Protein AF-A0A7X0GMQ9-F1 (afdb_monomer_lite)

Structure (mmCIF, N/CA/C/O backbone):
data_AF-A0A7X0GMQ9-F1
#
_entry.id   AF-A0A7X0GMQ9-F1
#
loop_
_atom_site.group_PDB
_atom_site.id
_atom_site.type_symbol
_atom_site.label_atom_id
_atom_site.label_alt_id
_atom_site.label_comp_id
_atom_site.label_asym_id
_atom_site.label_entity_id
_atom_site.label_seq_id
_atom_site.pdbx_PDB_ins_code
_atom_site.Cartn_x
_atom_site.Cartn_y
_atom_site.Cartn_z
_atom_site.occupancy
_atom_site.B_iso_or_equiv
_atom_site.auth_seq_id
_atom_site.auth_comp_id
_atom_site.auth_asym_id
_atom_site.auth_atom_id
_atom_site.pdbx_PDB_model_num
ATOM 1 N N . MET A 1 1 ? 20.162 -9.806 -3.592 1.00 83.69 1 MET A N 1
ATOM 2 C CA . MET A 1 1 ? 18.847 -9.140 -3.640 1.00 83.69 1 MET A CA 1
ATOM 3 C C . MET A 1 1 ? 18.713 -8.252 -2.416 1.00 83.69 1 MET A C 1
ATOM 5 O O . MET A 1 1 ? 19.259 -8.616 -1.380 1.00 83.69 1 MET A O 1
ATOM 9 N N . HIS A 1 2 ? 18.031 -7.116 -2.534 1.00 92.25 2 HIS A N 1
ATOM 10 C CA . HIS A 1 2 ? 17.774 -6.180 -1.437 1.00 92.25 2 HIS A CA 1
ATOM 11 C C . HIS A 1 2 ? 16.267 -5.978 -1.289 1.00 92.25 2 HIS A C 1
ATOM 13 O O . HIS A 1 2 ? 15.593 -5.689 -2.274 1.00 92.25 2 HIS A O 1
ATOM 19 N N . ALA A 1 3 ? 15.739 -6.146 -0.079 1.00 93.75 3 ALA A N 1
ATOM 20 C CA . ALA A 1 3 ? 14.330 -5.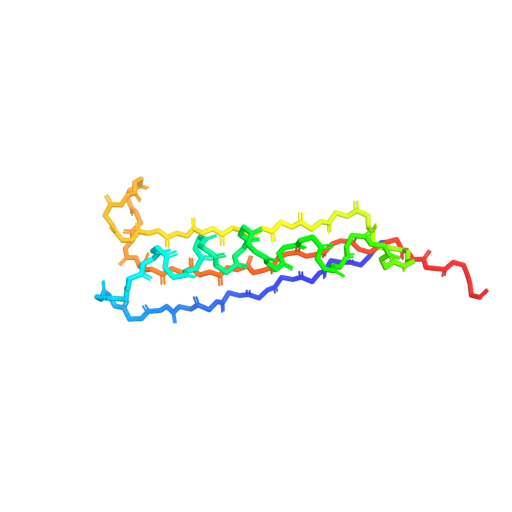911 0.216 1.00 93.75 3 ALA A CA 1
ATOM 21 C C . ALA A 1 3 ? 14.168 -4.599 0.990 1.00 93.75 3 ALA A C 1
ATOM 23 O O . ALA A 1 3 ? 14.944 -4.321 1.905 1.00 93.75 3 ALA A O 1
ATOM 24 N N . LEU A 1 4 ? 13.148 -3.820 0.640 1.00 94.38 4 LEU A N 1
ATOM 25 C CA . LEU A 1 4 ? 12.735 -2.629 1.370 1.00 94.38 4 LEU A CA 1
ATOM 26 C C . LEU A 1 4 ? 11.246 -2.738 1.687 1.00 94.38 4 LEU A C 1
ATOM 28 O O . LEU A 1 4 ? 10.420 -2.833 0.778 1.00 94.38 4 LEU A O 1
ATOM 32 N N . GLN A 1 5 ? 10.925 -2.684 2.977 1.00 95.88 5 GLN A N 1
ATOM 33 C CA . GLN A 1 5 ? 9.567 -2.583 3.489 1.00 95.88 5 GLN A CA 1
ATOM 34 C C . GLN A 1 5 ? 9.526 -1.532 4.587 1.00 95.88 5 GLN A C 1
ATOM 36 O O . GLN A 1 5 ? 10.392 -1.510 5.459 1.00 95.88 5 GLN A O 1
ATOM 41 N N . TYR A 1 6 ? 8.492 -0.703 4.578 1.00 95.56 6 TYR A N 1
ATOM 42 C CA . TYR A 1 6 ? 8.193 0.188 5.690 1.00 95.56 6 TYR A CA 1
ATOM 43 C C . TYR A 1 6 ? 6.684 0.253 5.886 1.00 95.56 6 TYR A C 1
ATOM 45 O O . TYR A 1 6 ? 5.933 0.310 4.916 1.00 95.56 6 TYR A O 1
ATOM 53 N N . GLU A 1 7 ? 6.238 0.208 7.138 1.00 96.81 7 GLU A N 1
ATOM 54 C CA . GLU A 1 7 ? 4.821 0.281 7.483 1.00 96.81 7 GLU A CA 1
ATOM 55 C C . GLU A 1 7 ? 4.439 1.706 7.882 1.00 96.81 7 GLU A C 1
ATOM 57 O O . GLU A 1 7 ? 5.149 2.372 8.633 1.00 96.81 7 GLU A O 1
ATOM 62 N N . ILE A 1 8 ? 3.291 2.156 7.384 1.00 97.50 8 ILE A N 1
ATOM 63 C CA . ILE A 1 8 ? 2.653 3.406 7.774 1.00 97.50 8 ILE A CA 1
ATOM 64 C C . ILE A 1 8 ? 1.345 3.048 8.473 1.00 97.50 8 ILE A C 1
ATOM 66 O O . ILE A 1 8 ? 0.402 2.580 7.829 1.00 97.50 8 ILE A O 1
ATOM 70 N N . THR A 1 9 ? 1.282 3.291 9.780 1.00 98.06 9 THR A N 1
ATOM 71 C CA . THR A 1 9 ? 0.028 3.224 10.536 1.00 98.06 9 THR A CA 1
ATOM 72 C C . THR A 1 9 ? -0.816 4.451 10.219 1.00 98.06 9 THR A C 1
ATOM 74 O O . THR A 1 9 ? -0.337 5.584 10.273 1.00 98.06 9 THR A O 1
ATOM 77 N N . LEU A 1 10 ? -2.080 4.223 9.884 1.00 98.25 10 LEU A N 1
ATOM 78 C CA . LEU A 1 10 ? -3.040 5.254 9.512 1.00 98.25 10 LEU A CA 1
ATOM 79 C C . LEU A 1 10 ? -4.051 5.469 10.650 1.00 98.25 10 LEU A C 1
ATOM 81 O O . LEU A 1 10 ? -4.277 4.559 11.454 1.00 98.25 10 LEU A O 1
ATOM 85 N N . PRO A 1 11 ? -4.694 6.649 10.727 1.00 98.06 11 PRO A N 1
ATOM 86 C CA . PRO A 1 11 ? -5.775 6.886 11.677 1.00 98.06 11 PRO A CA 1
ATOM 87 C C . PRO A 1 11 ? -6.874 5.814 11.602 1.00 98.06 11 PRO A C 1
ATOM 89 O O . PRO A 1 11 ? -7.188 5.289 10.532 1.00 98.06 11 PRO A O 1
ATOM 92 N N . ALA A 1 12 ? -7.512 5.523 12.737 1.00 96.94 12 ALA A N 1
ATOM 93 C CA . ALA A 1 12 ? -8.530 4.472 12.826 1.00 96.94 12 ALA A CA 1
ATOM 94 C C . ALA A 1 12 ? -9.751 4.706 11.913 1.00 96.94 12 ALA A C 1
ATOM 96 O O . ALA A 1 12 ? -10.367 3.739 11.477 1.00 96.94 12 ALA A O 1
ATOM 97 N N . GLY A 1 13 ? -10.082 5.969 11.621 1.00 95.75 13 GLY A N 1
ATOM 98 C CA . GLY A 1 13 ? -11.153 6.366 10.696 1.00 95.75 13 GLY A CA 1
ATOM 99 C C . GLY A 1 13 ? -10.673 6.721 9.285 1.00 95.75 13 GLY A C 1
ATOM 100 O O . GLY A 1 13 ? -11.423 7.336 8.536 1.00 95.75 13 GLY A O 1
ATOM 101 N N . TYR A 1 14 ? -9.420 6.414 8.937 1.00 97.81 14 TYR A N 1
ATOM 102 C CA . TYR A 1 14 ? -8.897 6.674 7.597 1.00 97.81 14 TYR A CA 1
ATOM 103 C C . TYR A 1 14 ? -9.625 5.811 6.561 1.00 97.81 14 TYR A C 1
ATOM 105 O O . TYR A 1 14 ? -9.752 4.600 6.746 1.00 97.81 14 TYR A O 1
ATOM 113 N N . ASP A 1 15 ? -10.064 6.423 5.464 1.00 97.56 15 ASP A N 1
ATOM 114 C CA . ASP A 1 15 ? -10.690 5.705 4.358 1.00 97.56 15 ASP A CA 1
ATOM 115 C C . ASP A 1 15 ? -9.640 4.875 3.601 1.00 97.56 15 ASP A C 1
ATOM 117 O O . ASP A 1 15 ? -8.808 5.392 2.849 1.00 97.56 15 ASP A O 1
ATOM 121 N N . MET A 1 16 ? -9.675 3.558 3.806 1.00 97.94 16 MET A N 1
ATOM 122 C CA . MET A 1 16 ? -8.751 2.622 3.165 1.00 97.94 16 MET A CA 1
ATOM 123 C C . MET A 1 16 ? -9.006 2.455 1.660 1.00 97.94 16 MET A C 1
ATOM 125 O O . MET A 1 16 ? -8.112 1.978 0.954 1.00 97.94 16 MET A O 1
ATOM 129 N N . GLY A 1 17 ? -10.155 2.910 1.144 1.00 97.88 17 GLY A N 1
ATOM 130 C CA . GLY A 1 17 ? -10.413 3.054 -0.289 1.00 97.88 17 GLY A CA 1
ATOM 131 C C . GLY A 1 17 ? -9.378 3.954 -0.963 1.00 97.88 17 GLY A C 1
ATOM 132 O O . GLY A 1 17 ? -8.841 3.594 -2.007 1.00 97.88 17 GLY A O 1
ATOM 133 N N . ILE A 1 18 ? -8.948 5.030 -0.293 1.00 98.00 18 ILE A N 1
ATOM 134 C CA . ILE A 1 18 ? -7.914 5.947 -0.801 1.00 98.00 18 ILE A CA 1
ATOM 135 C C . ILE A 1 18 ? -6.588 5.214 -1.064 1.00 98.00 18 ILE A C 1
ATOM 137 O O . ILE A 1 18 ? -5.920 5.461 -2.075 1.00 98.00 18 ILE A O 1
ATOM 141 N N . ILE A 1 19 ? -6.183 4.301 -0.172 1.00 97.56 19 ILE A N 1
ATOM 142 C CA . ILE A 1 19 ? -4.961 3.503 -0.363 1.00 97.56 19 ILE A CA 1
ATOM 143 C C . ILE A 1 19 ? -5.137 2.526 -1.526 1.00 97.56 19 ILE A C 1
ATOM 145 O O . ILE A 1 19 ? -4.246 2.428 -2.371 1.00 97.56 19 ILE A O 1
ATOM 149 N N . ARG A 1 20 ? -6.279 1.834 -1.596 1.00 97.31 20 ARG A N 1
ATOM 150 C CA . ARG A 1 20 ? -6.584 0.876 -2.670 1.00 97.31 20 ARG A CA 1
ATOM 151 C C . ARG A 1 20 ? -6.580 1.561 -4.038 1.00 97.31 20 ARG A C 1
ATOM 153 O O . ARG A 1 20 ? -5.886 1.098 -4.942 1.00 97.31 20 ARG A O 1
ATOM 160 N N . ASP A 1 21 ? -7.229 2.714 -4.152 1.00 98.12 21 ASP A N 1
ATOM 161 C CA . ASP A 1 21 ? -7.273 3.518 -5.375 1.00 98.12 21 ASP A CA 1
ATOM 162 C C . ASP A 1 21 ? -5.891 4.042 -5.760 1.00 98.12 21 ASP A C 1
ATOM 164 O O . ASP A 1 21 ? -5.503 4.029 -6.931 1.00 98.12 21 ASP A O 1
ATOM 168 N N . ARG A 1 22 ? -5.094 4.486 -4.781 1.00 95.81 22 ARG A N 1
ATOM 169 C CA . ARG A 1 22 ? -3.710 4.901 -5.032 1.00 95.81 22 ARG A CA 1
ATOM 170 C C . ARG A 1 22 ? -2.895 3.754 -5.621 1.00 95.81 22 ARG A C 1
ATOM 172 O O . ARG A 1 22 ? -2.163 3.989 -6.582 1.00 95.81 22 ARG A O 1
ATOM 179 N N . VAL A 1 23 ? -2.997 2.556 -5.049 1.00 96.06 23 VAL A N 1
ATOM 180 C CA . VAL A 1 23 ? -2.281 1.367 -5.526 1.00 96.06 23 VAL A CA 1
ATOM 181 C C . VAL A 1 23 ? -2.750 0.984 -6.928 1.00 96.06 23 VAL A C 1
ATOM 183 O O . VAL A 1 23 ? -1.909 0.793 -7.800 1.00 96.06 23 VAL A O 1
ATOM 186 N N . ALA A 1 24 ? -4.058 0.962 -7.187 1.00 97.00 24 ALA A N 1
ATOM 187 C CA . ALA A 1 24 ? -4.598 0.641 -8.507 1.00 97.00 24 ALA A CA 1
ATOM 188 C C . ALA A 1 24 ? -4.111 1.622 -9.589 1.00 97.00 24 ALA A C 1
ATOM 190 O O . ALA A 1 24 ? -3.675 1.214 -10.664 1.00 97.00 24 ALA A O 1
ATOM 191 N N . ARG A 1 25 ?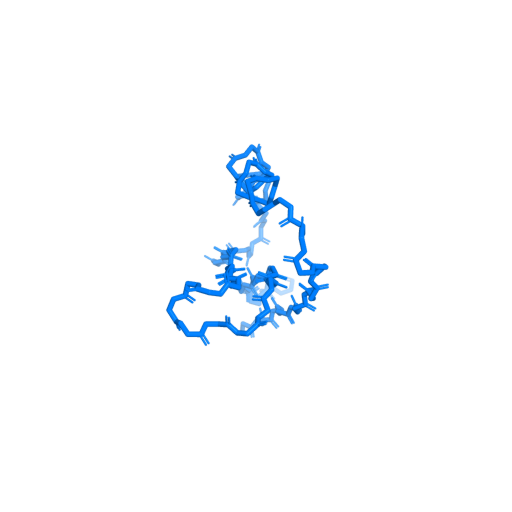 -4.120 2.928 -9.293 1.00 97.00 25 ARG A N 1
ATOM 192 C CA . ARG A 1 25 ? -3.752 3.961 -10.273 1.00 97.00 25 ARG A CA 1
ATOM 193 C C . ARG A 1 25 ? -2.255 4.173 -10.441 1.00 97.00 25 ARG A C 1
ATOM 195 O O . ARG A 1 25 ? -1.837 4.613 -11.502 1.00 97.00 25 ARG A O 1
ATOM 202 N N . ARG A 1 26 ? -1.458 3.994 -9.384 1.00 94.31 26 ARG A N 1
ATOM 203 C CA . ARG A 1 26 ? -0.025 4.351 -9.387 1.00 94.31 26 ARG A CA 1
ATOM 204 C C . ARG A 1 26 ? 0.901 3.161 -9.207 1.00 94.31 26 ARG A C 1
ATOM 206 O O . ARG A 1 26 ? 2.104 3.326 -9.366 1.00 94.31 26 ARG A O 1
ATOM 213 N N . GLY A 1 27 ? 0.366 1.990 -8.873 1.00 91.12 27 GLY A N 1
ATOM 214 C CA . GLY A 1 27 ? 1.156 0.791 -8.628 1.00 91.12 27 GLY A CA 1
ATOM 215 C C . GLY A 1 27 ? 2.067 0.479 -9.803 1.00 91.12 27 GLY A C 1
ATOM 216 O O . GLY A 1 27 ? 3.259 0.294 -9.600 1.00 91.12 27 GLY A O 1
ATOM 217 N N . HIS A 1 28 ? 1.544 0.542 -11.028 1.00 92.75 28 HIS A N 1
ATOM 218 C CA . HIS A 1 28 ? 2.272 0.192 -12.250 1.00 92.75 28 HIS A CA 1
ATOM 219 C C . HIS A 1 28 ? 3.404 1.160 -12.635 1.00 92.75 28 HIS A C 1
ATOM 221 O O . HIS A 1 28 ? 4.300 0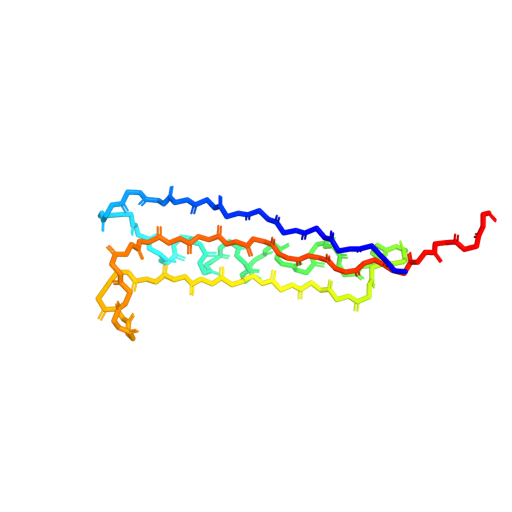.785 -13.375 1.00 92.75 28 HIS A O 1
ATOM 227 N N . VAL A 1 29 ? 3.444 2.380 -12.084 1.00 94.06 29 VAL A N 1
ATOM 228 C CA . VAL A 1 29 ? 4.432 3.418 -12.462 1.00 94.06 29 VAL A CA 1
ATOM 229 C C . VAL A 1 29 ? 5.887 2.958 -12.282 1.00 94.06 29 VAL A C 1
ATOM 231 O O . VAL A 1 29 ? 6.788 3.464 -12.941 1.00 94.06 29 VAL A O 1
ATOM 234 N N . LEU A 1 30 ? 6.121 2.003 -11.381 1.00 88.38 30 LEU A N 1
ATOM 235 C CA . LEU A 1 30 ? 7.449 1.458 -11.091 1.00 88.38 30 LEU A CA 1
ATOM 236 C C . LEU A 1 30 ? 7.752 0.137 -11.822 1.00 88.38 30 LEU A C 1
ATOM 238 O O . LEU A 1 30 ? 8.787 -0.447 -11.539 1.00 88.38 30 LEU A O 1
ATOM 24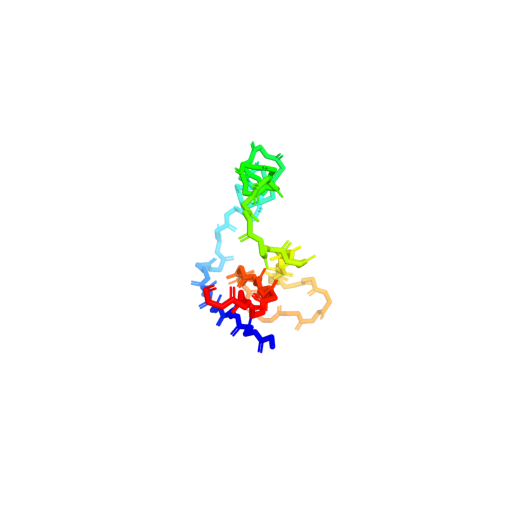2 N N . ASP A 1 31 ? 6.850 -0.394 -12.661 1.00 92.19 31 ASP A N 1
ATOM 243 C CA . ASP A 1 31 ? 7.010 -1.737 -13.267 1.00 92.19 31 ASP A CA 1
ATOM 244 C C . ASP A 1 31 ? 8.287 -1.859 -14.104 1.00 92.19 31 ASP A C 1
ATOM 246 O O . ASP A 1 31 ? 8.967 -2.877 -14.030 1.00 92.19 31 ASP A O 1
ATOM 250 N N . ASP A 1 32 ? 8.660 -0.796 -14.813 1.00 91.62 32 ASP A N 1
ATOM 251 C CA . ASP A 1 32 ? 9.790 -0.819 -15.747 1.00 91.62 32 ASP A CA 1
ATOM 252 C C . ASP A 1 32 ? 11.131 -0.418 -15.107 1.00 91.62 32 ASP A C 1
ATOM 254 O O . ASP A 1 32 ? 12.121 -0.179 -15.801 1.00 91.62 32 ASP A O 1
ATOM 258 N N . TRP A 1 33 ? 11.199 -0.299 -13.776 1.00 92.06 33 TRP A N 1
ATOM 259 C CA . TRP A 1 33 ? 12.451 0.064 -13.112 1.00 92.06 33 TRP A CA 1
ATOM 260 C C . TRP A 1 33 ? 13.450 -1.089 -13.187 1.00 92.06 33 TRP A C 1
ATOM 262 O O . TRP A 1 33 ? 13.218 -2.179 -12.663 1.00 92.06 33 TRP A O 1
ATOM 272 N N . ALA A 1 34 ? 14.604 -0.821 -13.800 1.00 91.00 34 ALA A N 1
ATOM 273 C CA . ALA A 1 34 ? 15.672 -1.799 -13.941 1.00 91.00 34 ALA A CA 1
ATOM 274 C C . ALA A 1 34 ? 16.058 -2.402 -12.579 1.00 91.00 34 ALA A C 1
ATOM 276 O O . ALA A 1 34 ? 16.363 -1.693 -11.619 1.00 91.00 34 ALA A O 1
ATOM 277 N N . GLY A 1 35 ? 16.042 -3.733 -12.502 1.00 90.69 35 GLY A N 1
ATOM 278 C CA . GLY A 1 35 ? 16.389 -4.472 -11.290 1.00 90.69 35 GLY A CA 1
ATOM 279 C C . GLY A 1 35 ? 15.258 -4.624 -10.269 1.00 90.69 35 GLY A C 1
ATOM 280 O O . GLY A 1 35 ? 15.460 -5.344 -9.291 1.00 90.69 35 GLY A O 1
ATOM 281 N N . LEU A 1 36 ? 14.073 -4.037 -10.472 1.00 93.75 36 LEU A N 1
ATOM 282 C CA . LEU A 1 36 ? 12.913 -4.333 -9.631 1.00 93.75 36 LEU A CA 1
ATOM 283 C C . LEU A 1 36 ? 12.402 -5.747 -9.940 1.00 93.75 36 LEU A C 1
ATOM 285 O O . LEU A 1 36 ? 11.950 -6.023 -11.045 1.00 93.75 36 LEU A O 1
ATOM 289 N N . GLY A 1 37 ? 12.490 -6.656 -8.968 1.00 92.88 37 GLY A N 1
ATOM 290 C CA . GLY A 1 37 ? 12.039 -8.041 -9.129 1.00 92.88 37 GLY A CA 1
ATOM 291 C C . GLY A 1 37 ? 10.594 -8.252 -8.681 1.00 92.88 37 GLY A C 1
ATOM 292 O O . GLY A 1 37 ? 9.813 -8.904 -9.366 1.00 92.88 37 GLY A O 1
ATOM 293 N N . LEU A 1 38 ? 10.228 -7.698 -7.524 1.00 94.19 38 LEU A N 1
ATOM 294 C CA . LEU A 1 38 ? 8.872 -7.778 -6.983 1.00 94.19 38 LEU A CA 1
ATOM 295 C C . LEU A 1 38 ? 8.516 -6.461 -6.307 1.00 94.19 38 LEU A C 1
ATOM 297 O O . LEU A 1 38 ? 9.326 -5.887 -5.581 1.00 94.19 38 LEU A O 1
ATOM 301 N N . LYS A 1 39 ? 7.267 -6.033 -6.463 1.00 95.25 39 LYS A N 1
ATOM 302 C CA . LYS A 1 39 ? 6.653 -5.039 -5.586 1.00 95.25 39 LYS A CA 1
ATOM 303 C C . LYS A 1 39 ? 5.317 -5.548 -5.082 1.00 95.25 39 LYS A C 1
ATOM 305 O O . LYS A 1 39 ? 4.589 -6.233 -5.794 1.00 95.25 39 LYS A O 1
ATOM 310 N N . ALA A 1 40 ? 4.999 -5.194 -3.851 1.00 96.81 40 ALA A N 1
ATOM 311 C CA . ALA A 1 40 ? 3.722 -5.496 -3.246 1.00 96.81 40 ALA A CA 1
ATOM 312 C C . ALA A 1 40 ? 3.254 -4.307 -2.412 1.00 96.81 40 ALA A C 1
ATOM 314 O O . ALA A 1 40 ? 4.045 -3.507 -1.910 1.00 96.81 40 ALA A O 1
ATOM 315 N N . TYR A 1 41 ? 1.941 -4.225 -2.244 1.00 97.06 41 TYR A N 1
ATOM 316 C CA . TYR A 1 41 ? 1.285 -3.175 -1.478 1.00 97.06 41 TYR A CA 1
ATOM 317 C C . TYR A 1 41 ? 0.416 -3.771 -0.356 1.00 97.06 41 TYR A C 1
ATOM 319 O O . TYR A 1 41 ? -0.809 -3.663 -0.422 1.00 97.06 41 TYR A O 1
ATOM 327 N N . PRO A 1 42 ? 1.013 -4.453 0.645 1.00 96.88 42 PRO A N 1
ATOM 328 C CA . PRO A 1 42 ? 0.298 -4.943 1.817 1.00 96.88 42 PRO A CA 1
ATOM 329 C C . PRO A 1 42 ? -0.577 -3.876 2.484 1.00 96.88 42 PRO A C 1
ATOM 331 O O . PRO A 1 42 ? -0.147 -2.744 2.724 1.00 96.88 42 PRO A O 1
ATOM 334 N N . ILE A 1 43 ? -1.805 -4.274 2.819 1.00 97.19 43 ILE A N 1
ATOM 335 C CA . ILE A 1 43 ? -2.786 -3.452 3.527 1.00 97.19 43 ILE A CA 1
ATOM 336 C C . ILE A 1 43 ? -3.324 -4.249 4.713 1.00 97.19 43 ILE A C 1
ATOM 338 O O . ILE A 1 43 ? -3.720 -5.408 4.567 1.00 97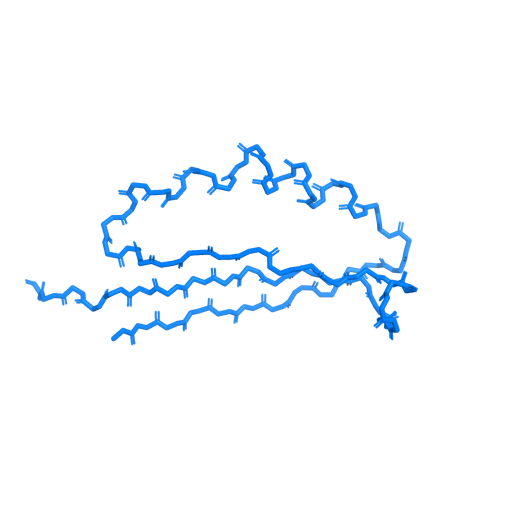.19 43 ILE A O 1
ATOM 342 N N . ARG A 1 44 ? -3.381 -3.598 5.874 1.00 97.44 44 ARG A N 1
ATOM 343 C CA . ARG A 1 44 ? -4.170 -4.033 7.027 1.00 97.44 44 ARG A CA 1
ATOM 344 C C . ARG A 1 44 ? -5.293 -3.035 7.245 1.00 97.44 44 ARG A C 1
ATOM 346 O O . ARG A 1 44 ? -5.082 -1.831 7.132 1.00 97.44 44 ARG A O 1
ATOM 353 N N . GLU A 1 45 ? -6.479 -3.542 7.532 1.00 97.75 45 GLU A N 1
ATOM 354 C CA . GLU A 1 45 ? -7.668 -2.724 7.727 1.00 97.75 45 GLU A CA 1
ATOM 355 C C . GLU A 1 45 ? -8.324 -3.123 9.037 1.00 97.75 45 GLU A C 1
ATOM 357 O O . GLU A 1 45 ? -8.579 -4.305 9.286 1.00 97.75 45 GLU A O 1
ATOM 362 N N . ARG A 1 46 ? -8.555 -2.126 9.886 1.00 97.56 46 ARG A N 1
ATOM 363 C CA . ARG A 1 46 ? -9.063 -2.310 11.235 1.00 97.56 46 ARG A CA 1
ATOM 364 C C . ARG A 1 46 ? -10.402 -3.041 11.186 1.00 97.56 46 ARG A C 1
ATOM 366 O O . ARG A 1 46 ? -11.317 -2.633 10.483 1.00 97.56 46 ARG A O 1
ATOM 373 N N . GLY A 1 47 ? -10.530 -4.101 11.978 1.00 96.69 47 GLY A N 1
ATOM 374 C CA . GLY A 1 47 ? -11.734 -4.934 12.023 1.00 96.69 47 GLY A CA 1
ATOM 375 C C . GLY A 1 47 ? -11.792 -6.019 10.942 1.00 96.69 47 GLY A C 1
ATOM 376 O O . GLY A 1 47 ? -12.572 -6.958 11.085 1.00 96.69 47 GLY A O 1
ATOM 377 N N . LEU A 1 48 ? -10.930 -5.979 9.920 1.00 96.06 48 LEU A N 1
ATOM 378 C CA . LEU A 1 48 ? -10.787 -7.078 8.966 1.00 96.06 48 LEU A CA 1
ATOM 379 C C . LEU A 1 48 ? -9.710 -8.055 9.434 1.00 96.06 48 LEU A C 1
ATOM 381 O O . LEU A 1 48 ? -8.606 -7.660 9.810 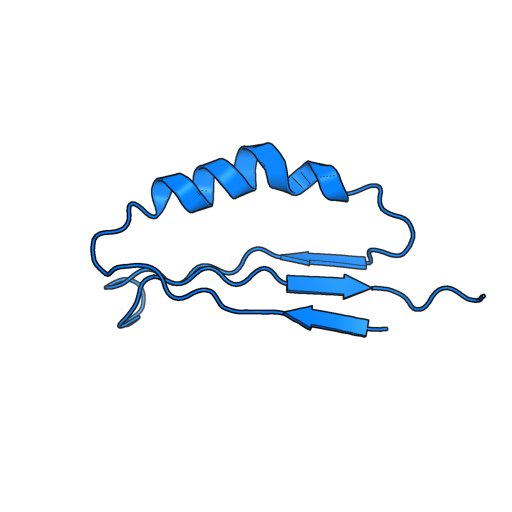1.00 96.06 48 LEU A O 1
ATOM 385 N N . ARG A 1 49 ? -10.028 -9.356 9.393 1.00 94.25 49 ARG A N 1
ATOM 386 C CA . ARG A 1 49 ? -9.104 -10.457 9.742 1.00 94.25 49 ARG A CA 1
ATOM 387 C C . ARG A 1 49 ? -8.401 -10.254 11.097 1.00 94.25 49 ARG A C 1
ATOM 389 O O . ARG A 1 49 ? -7.225 -10.570 11.243 1.00 94.25 49 ARG A O 1
ATOM 396 N N . GLY A 1 50 ? -9.119 -9.687 12.070 1.00 95.38 50 GLY A N 1
ATOM 397 C CA . GLY A 1 50 ? -8.605 -9.426 13.418 1.00 95.38 50 GLY A CA 1
ATOM 398 C C . GLY A 1 50 ? -7.597 -8.276 13.518 1.00 95.38 50 GLY A C 1
ATOM 399 O O . GLY A 1 50 ? -6.942 -8.141 14.548 1.00 95.38 50 GLY A O 1
ATOM 400 N N . SER A 1 51 ? -7.440 -7.444 12.482 1.00 96.56 51 SER A N 1
ATOM 401 C CA . SER A 1 51 ? -6.483 -6.343 12.545 1.00 96.56 51 SER A CA 1
ATOM 402 C C . SER A 1 51 ? -6.944 -5.234 13.504 1.00 96.56 51 SER A C 1
ATOM 404 O O . SER A 1 51 ? -8.078 -4.758 13.382 1.00 96.56 51 SER A O 1
ATOM 406 N N . PRO A 1 52 ? -6.082 -4.768 14.427 1.00 96.81 52 PRO A N 1
ATOM 407 C CA . PRO A 1 52 ? -6.423 -3.684 15.347 1.00 96.81 52 PRO A CA 1
ATOM 408 C C . PRO A 1 52 ? -6.237 -2.283 14.738 1.00 96.81 52 PRO A C 1
ATOM 410 O O . PRO A 1 52 ? -6.682 -1.301 15.333 1.00 96.81 52 PRO A O 1
ATOM 413 N N . VAL A 1 53 ? -5.588 -2.170 13.572 1.00 97.94 53 VAL A N 1
ATOM 414 C CA . VAL A 1 53 ? -5.162 -0.897 12.969 1.00 97.94 53 VAL A CA 1
ATOM 415 C C . VAL A 1 53 ? -5.428 -0.855 11.468 1.00 97.94 53 VAL A C 1
ATOM 417 O O . VAL A 1 53 ? -5.502 -1.887 10.805 1.00 97.94 53 VAL A O 1
ATOM 420 N N . ASN A 1 54 ? -5.500 0.360 10.931 1.00 98.44 54 ASN A N 1
ATOM 421 C CA . ASN A 1 54 ? -5.324 0.606 9.507 1.00 98.44 54 ASN A CA 1
ATOM 422 C C . ASN A 1 54 ? -3.829 0.785 9.233 1.00 98.44 54 ASN A C 1
ATOM 424 O O . ASN A 1 54 ? -3.181 1.599 9.890 1.00 98.44 54 ASN A O 1
ATOM 428 N N . ALA A 1 55 ? -3.275 0.039 8.282 1.00 98.06 55 ALA A N 1
ATOM 429 C CA . ALA A 1 55 ? -1.875 0.170 7.902 1.00 98.06 55 ALA A CA 1
ATOM 430 C C . ALA A 1 55 ? -1.663 -0.086 6.410 1.00 98.06 55 ALA A C 1
ATOM 432 O O . ALA A 1 55 ? -2.346 -0.901 5.786 1.00 98.06 55 ALA A O 1
ATOM 433 N N . TYR A 1 56 ? -0.665 0.592 5.860 1.00 97.81 56 TYR A N 1
ATOM 434 C CA . TYR A 1 56 ? -0.195 0.423 4.493 1.00 97.81 56 TYR A CA 1
ATOM 435 C C . TYR A 1 56 ? 1.318 0.238 4.517 1.00 97.81 56 TYR A C 1
ATOM 437 O O . TYR A 1 56 ? 2.023 1.068 5.087 1.00 97.81 56 TYR A O 1
ATOM 445 N N . ALA A 1 57 ? 1.819 -0.838 3.913 1.00 97.38 57 ALA A N 1
ATOM 446 C CA . ALA A 1 57 ? 3.239 -1.162 3.968 1.00 97.38 57 ALA A CA 1
ATOM 447 C C . ALA A 1 57 ? 3.793 -1.488 2.578 1.00 97.38 57 ALA A C 1
ATOM 449 O O . ALA A 1 57 ? 3.794 -2.658 2.200 1.00 97.38 57 ALA A O 1
ATOM 450 N N . PRO A 1 58 ? 4.252 -0.492 1.795 1.00 96.19 58 PRO A N 1
ATOM 451 C CA . PRO A 1 58 ? 4.945 -0.746 0.537 1.00 96.19 58 PRO A CA 1
ATOM 452 C C . PRO A 1 58 ? 6.105 -1.720 0.731 1.00 96.19 58 PRO A C 1
ATOM 454 O O . PRO A 1 58 ? 6.912 -1.563 1.648 1.00 96.19 58 PRO A O 1
ATOM 457 N N . PHE A 1 59 ? 6.194 -2.698 -0.160 1.00 96.69 59 PHE A N 1
ATOM 458 C CA . PHE A 1 59 ? 7.256 -3.690 -0.196 1.00 96.69 59 PHE A CA 1
ATOM 459 C C . PHE A 1 59 ? 7.873 -3.717 -1.593 1.00 96.69 59 PHE A C 1
ATOM 461 O O . PHE A 1 59 ? 7.154 -3.756 -2.594 1.00 96.69 59 PHE A O 1
ATOM 468 N N . SER A 1 60 ? 9.201 -3.732 -1.667 1.00 95.00 60 SER A N 1
ATOM 469 C CA . SER A 1 60 ? 9.941 -3.925 -2.914 1.00 95.00 60 SER A CA 1
ATOM 470 C C . SER A 1 60 ? 11.127 -4.860 -2.706 1.00 95.00 60 SER A C 1
ATOM 472 O O . SER A 1 60 ? 11.806 -4.798 -1.681 1.00 95.00 60 SER A O 1
ATOM 474 N N . LEU A 1 61 ? 11.373 -5.722 -3.686 1.00 95.06 61 LEU A N 1
ATOM 475 C CA . LEU A 1 61 ? 12.516 -6.617 -3.761 1.00 95.06 61 LEU A CA 1
ATOM 476 C C . LEU A 1 61 ? 13.293 -6.301 -5.034 1.00 95.06 61 LEU A C 1
ATOM 478 O O . LEU A 1 61 ? 12.762 -6.391 -6.141 1.00 95.06 61 LEU A O 1
ATOM 482 N N . TRP A 1 62 ? 14.560 -5.967 -4.854 1.00 94.06 62 TRP A N 1
ATOM 483 C CA . TRP A 1 62 ? 15.471 -5.566 -5.910 1.00 94.06 62 TRP A CA 1
ATOM 484 C C . TRP A 1 62 ? 16.499 -6.660 -6.150 1.00 94.06 62 TRP A C 1
ATOM 486 O O . TRP A 1 62 ? 17.150 -7.163 -5.223 1.00 94.06 62 TRP A O 1
ATOM 496 N N . ASN A 1 63 ? 16.686 -7.001 -7.415 1.00 90.81 63 ASN A N 1
ATOM 497 C CA . ASN A 1 63 ? 17.852 -7.738 -7.851 1.00 90.81 63 ASN A CA 1
ATOM 498 C C . ASN A 1 63 ? 19.078 -6.851 -7.643 1.00 90.81 63 ASN A C 1
ATOM 500 O O . ASN A 1 63 ? 19.039 -5.638 -7.835 1.00 90.81 63 ASN A O 1
ATOM 504 N N . ARG A 1 64 ? 20.176 -7.452 -7.187 1.00 75.81 64 ARG A N 1
ATOM 505 C CA . ARG A 1 64 ? 21.438 -6.722 -7.097 1.00 75.81 64 ARG A CA 1
ATOM 506 C C . ARG A 1 64 ? 21.886 -6.494 -8.539 1.00 75.81 64 ARG A C 1
ATOM 508 O O . ARG A 1 64 ? 22.083 -7.484 -9.240 1.00 75.81 64 ARG A O 1
ATOM 515 N N . SER A 1 65 ? 22.002 -5.243 -8.984 1.00 62.50 65 SER A N 1
ATOM 516 C CA . SER A 1 65 ? 22.690 -4.966 -10.240 1.00 62.50 65 SER A CA 1
ATOM 517 C C . SER A 1 65 ? 24.109 -5.520 -10.106 1.00 62.50 65 SER A C 1
ATOM 519 O O . SER A 1 65 ? 24.817 -5.250 -9.131 1.00 62.50 65 SER A O 1
ATOM 521 N N . THR A 1 66 ? 24.514 -6.377 -11.036 1.00 55.44 66 THR A N 1
ATOM 522 C CA . THR A 1 66 ? 25.936 -6.459 -11.367 1.00 55.44 66 THR A CA 1
ATOM 523 C C . THR A 1 66 ? 26.327 -5.056 -11.829 1.00 55.44 66 THR A C 1
ATOM 525 O O . THR A 1 66 ? 25.571 -4.468 -12.600 1.00 55.44 66 THR A O 1
ATOM 528 N N . GLY A 1 67 ? 27.380 -4.505 -11.218 1.00 48.22 67 GLY A N 1
ATOM 529 C CA . GLY A 1 67 ? 27.727 -3.078 -11.245 1.00 48.22 67 GLY A CA 1
ATOM 530 C C . GLY A 1 67 ? 27.873 -2.462 -12.626 1.00 48.22 67 GLY A C 1
ATOM 531 O O . GLY A 1 67 ? 28.069 -3.219 -13.600 1.00 48.22 67 GLY A O 1
#

Foldseek 3Di:
DDKDKDKDFDDLPDDCVVVVVCCVVCVCVCVPPPFWDDKDWDWDHDPPPPDNTTMIMIMTDGHDPPD

Sequence (67 aa):
MHALQYEITLPAGYDMGIIRDRVARRGHVLDDWAGLGLKAYPIRERGLRGSPVNAYAPFSLWNRSTG

Secondary structure (DSSP, 8-state):
-EEEE--EEE-TT--HHHHHHHHHHHGGGGTT-TTEEEEE--EE-TTSTT-SSEEE--EEEEPPPP-

pLDDT: mean 93.36, std 9.06, range [48.22, 98.44]

Radius of gyration: 14.07 Å; chains: 1; bounding box: 40×17×31 Å